Protein AF-A0ABD6BCU8-F1 (afdb_monomer)

Foldseek 3Di:
DDDDDDDPPDPDDDDDDPDDDDDDDAQPVVCCVVVVDPQDQEEEADDPQCQLVNLVSCLVSVVNHVYYHYDDPQVNVVVVPGHPVSNVVSD

O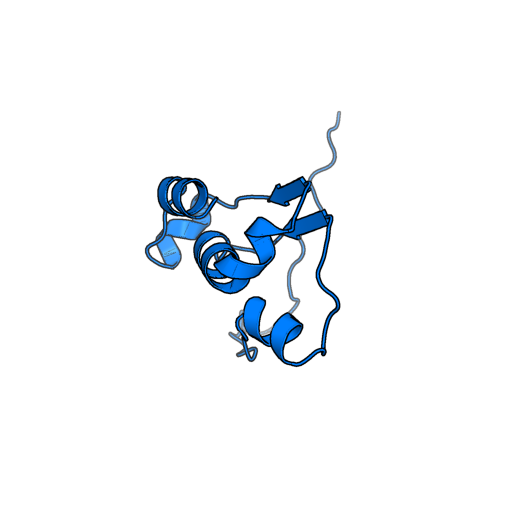rganism: NCBI:txid1198296

InterPro domains:
  IPR006342 Methyltransferase FkbM [PF05050] (15-87)
  IPR029063 S-adenosyl-L-methionine-dependent methyltransferase superfamily [G3DSA:3.40.50.150] (1-90)
  IPR029063 S-adenosyl-L-methionine-dependent methyltransferase superfamily [SSF53335] (4-80)

Radius of gyration: 15.6 Å; Cα contacts (8 Å, |Δi|>4): 88; chains: 1; bounding box: 30×33×44 Å

Structure (mmCIF, N/CA/C/O backbone):
data_AF-A0ABD6BCU8-F1
#
_entry.id   AF-A0ABD6BCU8-F1
#
loop_
_atom_site.group_PDB
_atom_site.id
_atom_site.type_symbol
_atom_site.label_atom_id
_atom_site.label_alt_id
_atom_site.label_comp_id
_atom_site.label_asym_id
_atom_site.label_entity_id
_atom_site.label_seq_id
_atom_site.pdbx_PDB_ins_code
_atom_site.Cartn_x
_atom_site.Cartn_y
_atom_site.Cartn_z
_atom_site.occupancy
_atom_site.B_iso_or_equiv
_atom_site.auth_seq_id
_atom_site.auth_comp_id
_atom_site.auth_asym_id
_atom_site.auth_atom_id
_atom_site.pdbx_PDB_model_num
ATOM 1 N N . MET A 1 1 ? -19.769 -5.395 -30.196 1.00 41.84 1 MET A N 1
ATOM 2 C CA . MET A 1 1 ? -18.341 -5.110 -29.973 1.00 41.84 1 MET A CA 1
ATOM 3 C C . MET A 1 1 ? -18.253 -4.295 -28.696 1.00 41.84 1 MET A C 1
ATOM 5 O O . MET A 1 1 ? -18.750 -3.181 -28.700 1.00 41.84 1 MET A O 1
ATOM 9 N N . ALA A 1 2 ? -17.798 -4.922 -27.612 1.00 47.66 2 ALA A N 1
ATOM 10 C CA . ALA A 1 2 ? -17.334 -4.347 -26.340 1.00 47.66 2 ALA A CA 1
ATOM 11 C C . ALA A 1 2 ? -16.814 -5.537 -25.495 1.00 47.66 2 ALA A C 1
ATOM 13 O O . ALA A 1 2 ? -17.315 -6.651 -25.685 1.00 47.66 2 ALA A O 1
ATOM 14 N N . PRO A 1 3 ? -15.807 -5.338 -24.635 1.00 43.19 3 PRO A N 1
ATOM 15 C CA . PRO A 1 3 ? -16.038 -4.611 -23.392 1.00 43.19 3 PRO A CA 1
ATOM 16 C C . PRO A 1 3 ? -15.404 -3.218 -23.393 1.00 43.19 3 PRO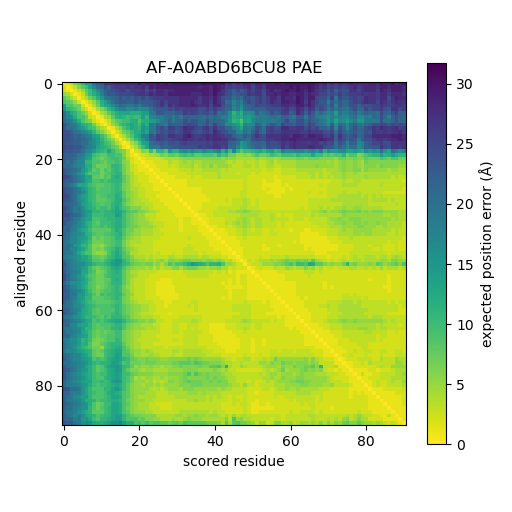 A C 1
ATOM 18 O O . PRO A 1 3 ? -14.544 -2.907 -24.207 1.00 43.19 3 PRO A O 1
ATOM 21 N N . SER A 1 4 ? -15.949 -2.379 -22.520 1.00 60.59 4 SER A N 1
ATOM 22 C CA . SER A 1 4 ? -15.540 -1.015 -22.209 1.00 60.59 4 SER A CA 1
ATOM 23 C C . SER A 1 4 ? -14.155 -1.006 -21.577 1.00 60.59 4 SER A C 1
ATOM 25 O O . SER A 1 4 ? -13.991 -1.533 -20.474 1.00 60.59 4 SER A O 1
ATOM 27 N N . ASP A 1 5 ? -13.196 -0.399 -22.265 1.00 51.47 5 ASP A N 1
ATOM 28 C CA . ASP A 1 5 ? -11.888 -0.103 -21.697 1.00 51.47 5 ASP A CA 1
ATOM 29 C C . ASP A 1 5 ? -12.078 0.867 -20.527 1.00 51.47 5 ASP A C 1
ATOM 31 O O . ASP A 1 5 ? -12.780 1.877 -20.651 1.00 51.47 5 ASP A O 1
ATOM 35 N N . GLY A 1 6 ? -11.515 0.491 -19.377 1.00 47.69 6 GLY A N 1
ATOM 36 C CA . GLY A 1 6 ? -11.471 1.318 -18.180 1.00 47.69 6 GLY A CA 1
ATOM 37 C C . GLY A 1 6 ? -10.952 2.709 -18.520 1.00 47.69 6 GLY A C 1
ATOM 38 O O . GLY A 1 6 ? -10.112 2.885 -19.403 1.00 47.69 6 GLY A O 1
ATOM 39 N N . GLU A 1 7 ? -11.532 3.709 -17.873 1.00 52.31 7 GLU A N 1
ATOM 40 C CA . GLU A 1 7 ? -11.226 5.108 -18.118 1.00 52.31 7 GLU A CA 1
ATOM 41 C C . GLU A 1 7 ? -9.713 5.344 -17.963 1.00 52.31 7 GLU A C 1
ATOM 43 O O . GLU A 1 7 ? -9.145 5.105 -16.903 1.00 52.31 7 GLU A O 1
ATOM 48 N N . ASN A 1 8 ? -9.046 5.811 -19.026 1.00 51.62 8 ASN A N 1
ATOM 49 C CA . ASN A 1 8 ? -7.668 6.301 -18.958 1.00 51.62 8 ASN A CA 1
ATOM 50 C C . ASN A 1 8 ? -7.630 7.505 -18.000 1.00 51.62 8 ASN A C 1
ATOM 52 O O . ASN A 1 8 ? -7.838 8.648 -18.419 1.00 51.62 8 ASN A O 1
ATOM 56 N N . HIS A 1 9 ? -7.377 7.271 -16.712 1.00 52.22 9 HIS A N 1
ATOM 57 C CA . HIS A 1 9 ? -7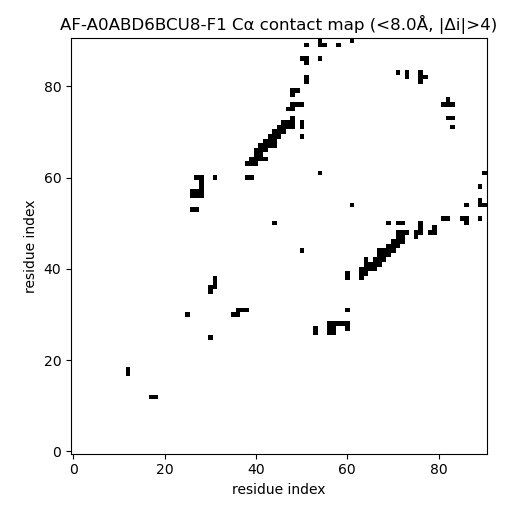.222 8.324 -15.713 1.00 52.22 9 HIS A CA 1
ATOM 58 C C . HIS A 1 9 ? -5.848 8.989 -15.877 1.00 52.22 9 HIS A C 1
ATOM 60 O O . HIS A 1 9 ? -4.900 8.744 -15.142 1.00 52.22 9 HIS A O 1
ATOM 66 N N . THR A 1 10 ? -5.724 9.846 -16.890 1.00 53.91 10 THR A N 1
ATOM 67 C CA . THR A 1 10 ? -4.539 10.688 -17.080 1.00 53.91 10 THR A CA 1
ATOM 68 C C . THR A 1 10 ? -4.654 11.933 -16.207 1.00 53.91 10 THR A C 1
ATOM 70 O O . THR A 1 10 ? -5.591 12.719 -16.356 1.00 53.91 10 THR A O 1
ATOM 73 N N . LEU A 1 11 ? -3.671 12.161 -15.333 1.00 58.72 11 LEU A N 1
ATOM 74 C CA . LEU A 1 11 ? -3.450 13.481 -14.743 1.00 58.72 11 LEU A CA 1
ATOM 75 C C . LEU A 1 11 ? -3.033 14.426 -15.879 1.00 58.72 11 LEU A C 1
ATOM 77 O O . LEU A 1 11 ? -1.887 14.408 -16.319 1.00 58.72 11 LEU A O 1
ATOM 81 N N . THR A 1 12 ? -3.964 15.216 -16.418 1.00 54.38 12 THR A N 1
ATOM 82 C CA . THR A 1 12 ? -3.651 16.157 -17.501 1.00 54.38 12 THR A CA 1
ATOM 83 C C . THR A 1 12 ? -2.799 17.309 -16.963 1.00 54.38 12 THR A C 1
ATOM 85 O O . THR A 1 12 ? -3.328 18.288 -16.435 1.00 54.38 12 THR A O 1
ATOM 88 N N . GLY A 1 13 ? -1.477 17.189 -17.096 1.00 52.34 13 GLY A N 1
ATOM 89 C CA . GLY A 1 13 ? -0.562 18.329 -17.118 1.00 52.34 13 GLY A CA 1
ATOM 90 C C . GLY A 1 13 ? -0.762 19.121 -18.414 1.00 52.34 13 GLY A C 1
ATOM 91 O O . GLY A 1 13 ? -1.046 18.536 -19.457 1.00 52.34 13 GLY A O 1
ATOM 92 N N . GLY A 1 14 ? -0.698 20.452 -18.344 1.00 51.53 14 GLY A N 1
ATOM 93 C CA . GLY A 1 14 ? -0.893 21.340 -19.497 1.00 51.53 14 GLY A CA 1
ATOM 94 C C . GLY A 1 14 ? 0.023 21.025 -20.691 1.00 51.53 14 GLY A C 1
ATOM 95 O O . GLY A 1 14 ? 1.054 20.379 -20.554 1.00 51.53 14 GLY A O 1
ATOM 96 N N . THR A 1 15 ? -0.377 21.508 -21.867 1.00 54.06 15 THR A N 1
ATOM 97 C CA . THR A 1 15 ? -0.036 21.021 -23.219 1.00 54.06 15 THR A CA 1
ATOM 98 C C . THR A 1 15 ? 1.427 21.050 -23.691 1.00 54.06 15 THR A C 1
ATOM 100 O O . THR A 1 15 ? 1.632 20.788 -24.869 1.00 54.06 15 THR A O 1
ATOM 103 N N . ASP A 1 16 ? 2.438 21.304 -22.855 1.00 55.59 16 ASP A N 1
ATOM 104 C CA . ASP A 1 16 ? 3.807 21.558 -23.356 1.00 55.59 16 ASP A CA 1
ATOM 105 C C . ASP A 1 16 ? 4.961 20.773 -22.689 1.00 55.59 16 ASP A C 1
ATOM 107 O O . ASP A 1 16 ? 6.114 20.982 -23.054 1.00 55.59 16 ASP A O 1
ATOM 111 N N . ASP A 1 17 ? 4.694 19.827 -21.782 1.00 57.12 17 ASP A N 1
ATOM 112 C CA . ASP A 1 17 ? 5.677 18.850 -21.262 1.00 57.12 17 ASP A CA 1
ATOM 113 C C . ASP A 1 17 ? 4.900 17.763 -20.489 1.00 57.12 17 ASP A C 1
ATOM 115 O O . ASP A 1 17 ? 3.988 18.137 -19.742 1.00 57.12 17 ASP A O 1
ATOM 119 N N . PRO A 1 18 ? 5.188 16.445 -20.581 1.00 56.91 18 PRO A N 1
ATOM 120 C CA . PRO A 1 18 ? 4.754 15.492 -19.556 1.00 56.91 18 PRO A CA 1
ATOM 121 C C . PRO A 1 18 ? 5.522 15.783 -18.255 1.00 56.91 18 PRO A C 1
ATOM 123 O O . PRO A 1 18 ? 6.404 15.039 -17.836 1.00 56.91 18 PRO A O 1
ATOM 126 N N . GLY A 1 19 ? 5.232 16.932 -17.647 1.00 67.50 19 GLY A N 1
ATOM 127 C CA . GLY A 1 19 ? 5.906 17.409 -16.456 1.00 67.50 19 GLY A CA 1
ATOM 128 C C . GLY A 1 19 ? 5.656 16.461 -15.291 1.00 67.50 19 GLY A C 1
ATOM 129 O O . GLY A 1 19 ? 4.544 15.971 -15.087 1.00 67.50 19 GLY A O 1
ATOM 130 N N . THR A 1 20 ? 6.693 16.212 -14.502 1.00 75.25 20 THR A N 1
ATOM 131 C CA . THR A 1 20 ? 6.547 15.512 -13.229 1.00 75.25 20 THR A CA 1
ATOM 132 C C . THR A 1 20 ? 5.990 16.469 -12.178 1.00 75.25 20 THR A C 1
ATOM 134 O O . THR A 1 20 ? 6.284 17.666 -12.167 1.00 75.25 20 THR A O 1
ATOM 137 N N . THR A 1 21 ? 5.167 15.942 -11.276 1.00 81.88 21 THR A N 1
ATOM 138 C CA . THR A 1 21 ? 4.701 16.663 -10.089 1.00 81.88 21 THR A CA 1
ATOM 139 C C . THR A 1 21 ? 5.039 15.855 -8.846 1.00 81.88 21 THR A C 1
ATOM 141 O O . THR A 1 21 ? 5.065 14.626 -8.884 1.00 81.88 21 THR A O 1
ATOM 144 N N . THR A 1 22 ? 5.301 16.541 -7.738 1.00 85.88 22 THR A N 1
ATOM 145 C CA . THR A 1 22 ? 5.573 15.898 -6.451 1.00 85.88 22 THR A CA 1
ATOM 146 C C . THR A 1 22 ? 4.323 15.960 -5.589 1.00 85.88 22 THR A C 1
ATOM 148 O O . THR A 1 22 ? 3.830 17.046 -5.283 1.00 85.88 22 THR A O 1
ATOM 151 N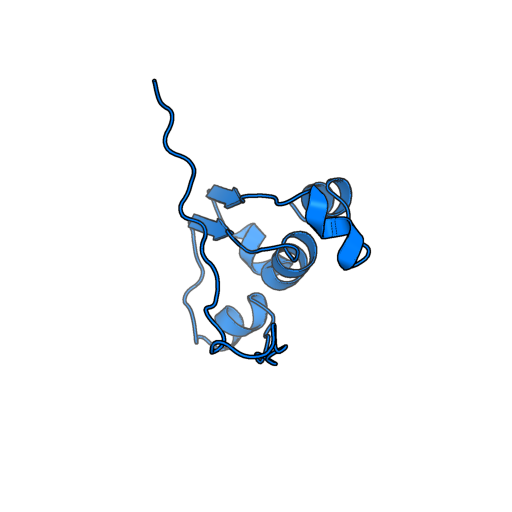 N . ALA A 1 23 ? 3.844 14.801 -5.143 1.00 85.00 23 ALA A N 1
ATOM 152 C CA . ALA A 1 23 ? 2.770 14.692 -4.165 1.00 85.00 23 ALA A CA 1
ATOM 153 C C . ALA A 1 23 ? 3.330 14.201 -2.818 1.00 85.00 23 ALA A C 1
ATOM 155 O O . ALA A 1 23 ? 4.147 13.278 -2.794 1.00 85.00 23 ALA A O 1
ATOM 156 N N . PRO A 1 24 ? 2.926 14.795 -1.682 1.00 90.31 24 PRO A N 1
ATOM 157 C CA . PRO A 1 24 ? 3.302 14.272 -0.378 1.00 90.31 24 PRO A CA 1
ATOM 158 C C . PRO A 1 24 ? 2.618 12.921 -0.135 1.00 90.31 24 PRO A C 1
ATOM 160 O O . PRO A 1 24 ? 1.399 12.809 -0.239 1.00 90.31 24 PRO A O 1
ATOM 163 N N . VAL A 1 25 ? 3.405 11.923 0.257 1.00 90.44 25 VAL A N 1
ATOM 164 C CA . VAL A 1 25 ? 2.938 10.578 0.618 1.00 90.44 25 VAL A CA 1
ATOM 165 C C . VAL A 1 25 ? 3.043 10.347 2.123 1.00 90.44 25 VAL A C 1
ATOM 167 O O . VAL A 1 25 ? 3.908 10.905 2.805 1.00 90.44 25 VAL A O 1
ATOM 170 N N . LYS A 1 26 ? 2.135 9.531 2.659 1.00 92.94 26 LYS A N 1
ATOM 171 C CA . LYS A 1 26 ? 2.097 9.114 4.066 1.00 92.94 26 LYS A CA 1
ATOM 172 C C . LYS A 1 26 ? 1.794 7.622 4.127 1.00 92.94 26 LYS A C 1
ATOM 174 O O . LYS A 1 26 ? 1.057 7.127 3.288 1.00 92.94 26 LYS A O 1
ATOM 179 N N . ARG A 1 27 ? 2.307 6.933 5.151 1.00 95.75 27 ARG A N 1
ATOM 180 C CA . ARG A 1 27 ? 1.887 5.553 5.437 1.00 95.75 27 ARG A CA 1
ATOM 181 C C . ARG A 1 27 ? 0.422 5.539 5.861 1.00 95.75 27 ARG A C 1
ATOM 183 O O . ARG A 1 27 ? 0.025 6.384 6.668 1.00 95.75 27 ARG A O 1
ATOM 190 N N . GLY A 1 28 ? -0.331 4.563 5.369 1.00 94.00 28 GLY A N 1
ATOM 191 C CA . GLY A 1 28 ? -1.731 4.374 5.728 1.00 94.00 28 GLY A CA 1
ATOM 192 C C . GLY A 1 28 ? -1.933 4.124 7.224 1.00 94.00 28 GLY A C 1
ATOM 193 O O . GLY A 1 28 ? -2.792 4.768 7.823 1.00 94.00 28 GLY A O 1
ATOM 194 N N . ASP A 1 29 ? -1.072 3.317 7.857 1.00 96.12 29 ASP A N 1
ATOM 195 C CA . ASP A 1 29 ? -1.110 3.065 9.309 1.00 96.12 29 ASP A CA 1
ATOM 196 C C . ASP A 1 29 ? -1.116 4.381 10.118 1.00 96.12 29 ASP A C 1
ATOM 198 O O . ASP A 1 29 ? -1.914 4.563 11.036 1.00 96.12 29 ASP A O 1
ATOM 202 N N . ASN A 1 30 ? -0.313 5.374 9.706 1.00 96.69 30 ASN A N 1
ATOM 203 C CA . ASN A 1 30 ? -0.235 6.667 10.394 1.00 96.69 30 ASN A CA 1
ATOM 204 C C . ASN A 1 30 ? -1.552 7.463 10.313 1.00 96.69 30 ASN A C 1
ATOM 206 O O . ASN A 1 30 ? -1.827 8.296 11.181 1.00 96.69 30 ASN A O 1
ATOM 210 N N . LEU A 1 31 ? -2.356 7.268 9.261 1.00 94.38 31 LEU A N 1
ATOM 211 C CA . LEU A 1 31 ? -3.658 7.928 9.119 1.00 94.38 31 LEU A CA 1
ATOM 212 C C . LEU A 1 31 ? -4.675 7.365 10.118 1.00 94.38 31 LEU A C 1
ATOM 214 O O . LEU A 1 31 ? -5.497 8.127 10.630 1.00 94.38 31 LEU A O 1
ATOM 218 N N . ILE A 1 32 ? -4.579 6.072 10.433 1.00 93.81 32 ILE A N 1
ATOM 219 C CA . ILE A 1 32 ? -5.420 5.417 11.439 1.00 93.81 32 ILE A CA 1
ATOM 220 C C . ILE A 1 32 ? -4.948 5.775 12.848 1.00 93.81 32 ILE A C 1
ATOM 222 O O . ILE A 1 32 ? -5.743 6.248 13.658 1.00 93.81 32 ILE A O 1
ATOM 226 N N . ASP A 1 33 ? -3.645 5.659 13.117 1.00 94.56 33 ASP A N 1
ATOM 227 C CA . ASP A 1 33 ? -3.060 5.938 14.437 1.00 94.56 33 ASP A CA 1
ATOM 228 C C . ASP A 1 33 ? -3.285 7.386 14.889 1.00 94.56 33 ASP A C 1
ATOM 230 O O . ASP A 1 33 ? -3.505 7.665 16.069 1.00 94.56 33 ASP A O 1
ATOM 234 N N . SER A 1 34 ? -3.255 8.330 13.945 1.00 95.62 34 SER A N 1
ATOM 235 C CA . SER A 1 34 ? -3.545 9.740 14.227 1.00 95.62 34 SER A CA 1
ATOM 236 C C . SER A 1 34 ? -5.036 10.041 14.416 1.00 95.62 34 SER A C 1
ATOM 238 O O . SER A 1 34 ? -5.386 11.173 14.752 1.00 95.62 34 SER A O 1
ATOM 240 N N . GLY A 1 35 ? -5.920 9.065 14.186 1.00 94.19 35 GLY A N 1
ATOM 241 C CA . GLY A 1 35 ? -7.370 9.247 14.181 1.00 94.19 35 GLY A CA 1
ATOM 242 C C . GLY A 1 35 ? -7.883 10.083 13.006 1.00 94.19 35 GLY A C 1
ATOM 243 O O . GLY A 1 35 ? -9.037 10.512 13.024 1.00 94.19 35 GLY A O 1
ATOM 244 N N . ALA A 1 36 ? -7.046 10.344 11.996 1.00 95.06 36 ALA A N 1
ATOM 245 C CA . ALA A 1 36 ? -7.441 11.091 10.804 1.00 95.06 36 ALA A CA 1
ATOM 246 C C . ALA A 1 36 ? -8.422 10.292 9.934 1.00 95.06 36 ALA A C 1
ATOM 248 O O . ALA A 1 36 ? -9.265 10.878 9.255 1.00 95.06 36 ALA A O 1
ATOM 249 N N . VAL A 1 37 ? -8.316 8.962 9.970 1.00 92.94 37 VAL A N 1
ATOM 250 C CA . VAL A 1 37 ? -9.221 8.020 9.313 1.00 92.94 37 VAL A CA 1
ATOM 251 C C . VAL A 1 37 ? -9.594 6.921 10.313 1.00 92.94 37 VAL A C 1
ATOM 253 O O . VAL A 1 37 ? -8.775 6.498 11.123 1.00 92.94 37 VAL A O 1
ATOM 256 N N . SER A 1 38 ? -10.852 6.480 10.295 1.00 94.25 38 SER A N 1
ATOM 257 C CA . SER A 1 38 ? -11.317 5.354 11.113 1.00 94.25 38 SER A CA 1
ATOM 258 C C . SER A 1 38 ? -10.788 4.024 10.584 1.00 94.25 38 SER A C 1
ATOM 260 O O . SER A 1 38 ? -10.688 3.859 9.370 1.00 94.25 38 SER A O 1
ATOM 262 N N . ASP A 1 39 ? -10.571 3.055 11.470 1.00 94.69 39 ASP A N 1
ATOM 263 C CA . ASP A 1 39 ? -10.128 1.708 11.096 1.00 94.69 39 ASP A CA 1
ATOM 264 C C . ASP A 1 39 ? -11.099 1.036 10.091 1.00 94.69 39 ASP A C 1
ATOM 266 O O . ASP A 1 39 ? -12.292 0.880 10.395 1.00 94.69 39 ASP A O 1
ATOM 270 N N . PRO A 1 40 ? -10.649 0.699 8.867 1.00 94.94 40 PRO A N 1
ATOM 271 C CA . PRO A 1 40 ? -11.513 0.170 7.822 1.00 94.94 40 PRO A CA 1
ATOM 272 C C . PRO A 1 40 ? -11.772 -1.332 7.980 1.00 94.94 40 PRO A C 1
ATOM 274 O O . PRO A 1 40 ? -10.883 -2.124 8.265 1.00 94.94 40 PRO A O 1
ATOM 277 N N . THR A 1 41 ? -12.998 -1.758 7.667 1.00 95.69 41 THR A N 1
ATOM 278 C CA . THR A 1 41 ? -13.342 -3.193 7.561 1.00 95.69 41 THR A CA 1
ATOM 279 C C . THR A 1 41 ? -13.351 -3.707 6.117 1.00 95.69 41 THR A C 1
ATOM 281 O O . THR A 1 41 ? -13.389 -4.919 5.894 1.00 95.69 41 THR A O 1
ATOM 284 N N . VAL A 1 42 ? -13.322 -2.800 5.134 1.00 96.50 42 VAL A N 1
ATOM 285 C CA . VAL A 1 42 ? -13.253 -3.075 3.692 1.00 96.50 42 VAL A CA 1
ATOM 286 C C . VAL A 1 42 ? -12.281 -2.077 3.062 1.00 96.50 42 VAL A C 1
ATOM 288 O O . VAL A 1 42 ? -12.361 -0.889 3.369 1.00 96.50 42 VAL A O 1
ATOM 291 N N . LEU A 1 43 ? -11.400 -2.549 2.179 1.00 95.50 43 LEU A N 1
ATOM 292 C CA . LEU A 1 43 ? -10.360 -1.749 1.526 1.00 95.50 43 LEU A CA 1
ATOM 293 C C . LEU A 1 43 ? -10.440 -1.882 -0.005 1.00 95.50 43 LEU A C 1
ATOM 295 O O . LEU A 1 43 ? -10.664 -2.977 -0.523 1.00 95.50 43 LEU A O 1
ATOM 299 N N . LYS A 1 44 ? -10.242 -0.776 -0.732 1.00 96.06 44 LYS A N 1
ATOM 300 C CA . LYS A 1 44 ? -9.992 -0.770 -2.182 1.00 96.06 44 LYS A CA 1
ATOM 301 C C . LYS A 1 44 ? -8.645 -0.091 -2.433 1.00 96.06 44 LYS A C 1
ATOM 303 O O . LYS A 1 44 ? -8.464 1.032 -1.973 1.00 96.06 44 LYS A O 1
ATOM 308 N N . ILE A 1 45 ? -7.753 -0.752 -3.165 1.00 94.62 45 ILE A N 1
ATOM 309 C CA . ILE A 1 45 ? -6.498 -0.190 -3.677 1.00 94.62 45 ILE A CA 1
ATOM 310 C C . ILE A 1 45 ? -6.562 -0.239 -5.201 1.00 94.62 45 ILE A C 1
ATOM 312 O O . ILE A 1 45 ? -6.829 -1.287 -5.787 1.00 94.62 45 ILE A O 1
ATOM 316 N N . ASP A 1 46 ? -6.367 0.922 -5.806 1.00 93.25 46 ASP A N 1
ATOM 317 C CA . ASP A 1 46 ? -6.423 1.171 -7.242 1.00 93.25 46 ASP A CA 1
ATOM 318 C C . ASP A 1 46 ? -5.487 2.357 -7.493 1.00 93.25 46 ASP A C 1
ATOM 320 O O . ASP A 1 46 ? -5.874 3.524 -7.397 1.00 93.25 46 ASP A O 1
ATOM 324 N N . ILE A 1 47 ? -4.198 2.030 -7.571 1.00 89.25 47 ILE A N 1
ATOM 325 C CA . ILE A 1 47 ? -3.090 2.971 -7.718 1.00 89.25 47 ILE A CA 1
ATOM 326 C C . ILE A 1 47 ? -2.163 2.453 -8.806 1.00 89.25 47 ILE A C 1
ATOM 328 O O . ILE A 1 47 ? -2.041 1.248 -9.000 1.00 89.25 47 ILE A O 1
ATOM 332 N N . GLU A 1 48 ? -1.465 3.361 -9.472 1.00 85.25 48 GLU A N 1
ATOM 333 C CA . GLU A 1 48 ? -0.502 3.001 -10.504 1.00 85.25 48 GLU A CA 1
ATOM 334 C C . GLU A 1 48 ? 0.870 2.740 -9.873 1.00 85.25 48 GLU A C 1
ATOM 336 O O . GLU A 1 48 ? 1.498 3.660 -9.344 1.00 85.25 48 GLU A O 1
ATOM 341 N N . ALA A 1 49 ? 1.349 1.496 -9.972 1.00 76.38 49 ALA A N 1
ATOM 342 C CA . ALA A 1 49 ? 2.751 1.117 -9.762 1.00 76.38 49 ALA A CA 1
ATOM 343 C C . ALA A 1 49 ? 3.308 1.215 -8.326 1.00 76.38 49 ALA A C 1
ATOM 345 O O . ALA A 1 49 ? 4.524 1.283 -8.164 1.00 76.38 49 ALA A O 1
ATOM 346 N N . GLY A 1 50 ? 2.467 1.215 -7.287 1.00 87.81 50 GLY A N 1
ATOM 347 C CA . GLY A 1 50 ? 2.872 1.380 -5.877 1.00 87.81 50 GLY A CA 1
ATOM 348 C C . GLY A 1 50 ? 2.255 0.373 -4.904 1.00 87.81 50 GLY A C 1
ATOM 349 O O . GLY A 1 50 ? 2.329 0.555 -3.692 1.00 87.81 50 GLY A O 1
ATOM 350 N N . GLU A 1 51 ? 1.617 -0.681 -5.406 1.00 93.94 51 GLU A N 1
ATOM 351 C CA . GLU A 1 51 ? 0.725 -1.554 -4.638 1.00 93.94 51 GLU A CA 1
ATOM 352 C C . GLU A 1 51 ? 1.442 -2.277 -3.492 1.00 93.94 51 GLU A C 1
ATOM 354 O O . GLU A 1 51 ? 0.908 -2.362 -2.389 1.00 93.94 51 GLU A O 1
ATOM 359 N N . ALA A 1 52 ? 2.669 -2.761 -3.715 1.00 92.94 52 ALA A N 1
ATOM 360 C CA . ALA A 1 52 ? 3.453 -3.411 -2.661 1.00 92.94 52 ALA A CA 1
ATOM 361 C C . ALA A 1 52 ? 3.846 -2.427 -1.541 1.00 92.94 52 ALA A C 1
ATOM 363 O O . ALA A 1 52 ? 3.782 -2.774 -0.362 1.00 92.94 52 ALA A O 1
ATOM 364 N N . ASP A 1 53 ? 4.210 -1.192 -1.899 1.00 94.06 53 ASP A N 1
ATOM 365 C CA . ASP A 1 53 ? 4.560 -0.148 -0.931 1.00 94.06 53 ASP A CA 1
ATOM 366 C C . ASP A 1 53 ? 3.333 0.302 -0.124 1.00 94.06 53 ASP A C 1
ATOM 368 O O . ASP A 1 53 ? 3.4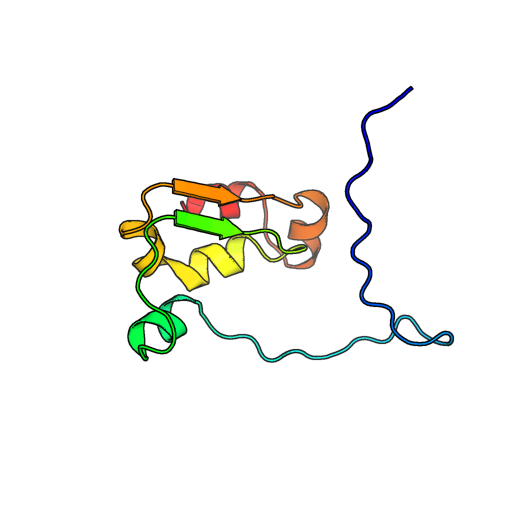34 0.518 1.087 1.00 94.06 53 ASP A O 1
ATOM 372 N N . GLU A 1 54 ? 2.171 0.398 -0.773 1.00 94.56 54 GLU A N 1
ATOM 373 C CA . GLU A 1 54 ? 0.894 0.722 -0.131 1.00 94.56 54 G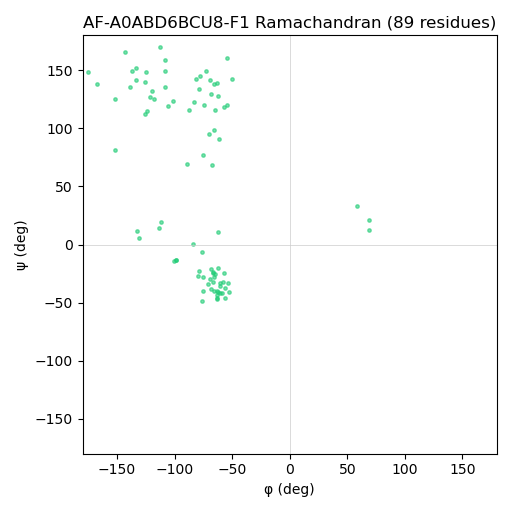LU A CA 1
ATOM 374 C C . GLU A 1 54 ? 0.491 -0.360 0.882 1.00 94.56 54 GLU A C 1
ATOM 376 O O . GLU A 1 54 ? 0.165 -0.043 2.028 1.00 94.56 54 GLU A O 1
ATOM 381 N N . LEU A 1 55 ? 0.588 -1.642 0.505 1.00 95.56 55 LEU A N 1
ATOM 382 C CA . LEU A 1 55 ? 0.308 -2.765 1.405 1.00 95.56 55 LEU A CA 1
ATOM 383 C C . LEU A 1 55 ? 1.269 -2.804 2.595 1.00 95.56 55 LEU A C 1
ATOM 385 O O . LEU A 1 55 ? 0.831 -2.957 3.736 1.00 95.56 55 LEU A O 1
ATOM 389 N N . ASP A 1 56 ? 2.566 -2.588 2.361 1.00 95.69 56 ASP A N 1
ATOM 390 C CA . ASP A 1 56 ? 3.537 -2.457 3.447 1.00 95.69 56 ASP A CA 1
ATOM 391 C C . ASP A 1 56 ? 3.158 -1.287 4.370 1.00 95.69 56 ASP A C 1
ATOM 393 O O . ASP A 1 56 ? 3.231 -1.407 5.598 1.00 95.69 56 ASP A O 1
ATOM 397 N N . GLY A 1 57 ? 2.722 -0.165 3.790 1.00 95.81 57 GLY A N 1
ATOM 398 C CA . GLY A 1 57 ? 2.234 1.043 4.457 1.00 95.81 57 GLY A CA 1
ATOM 399 C C . GLY A 1 57 ? 0.977 0.873 5.315 1.00 95.81 57 GLY A C 1
ATOM 400 O O . GLY A 1 57 ? 0.745 1.720 6.183 1.00 95.81 57 GLY A O 1
ATOM 401 N N . LEU A 1 58 ? 0.210 -0.194 5.082 1.00 95.88 58 LEU A N 1
ATOM 402 C CA . LEU A 1 58 ? -1.060 -0.537 5.733 1.00 95.88 58 LEU A CA 1
ATOM 403 C C . LEU A 1 58 ? -0.969 -1.813 6.590 1.00 95.88 58 LEU A C 1
ATOM 405 O O . LEU A 1 58 ? -1.987 -2.401 6.952 1.00 95.88 58 LEU A O 1
ATOM 409 N N . LYS A 1 59 ? 0.241 -2.294 6.888 1.00 94.62 59 LYS A N 1
ATOM 410 C CA . LYS A 1 59 ? 0.460 -3.636 7.441 1.00 94.62 59 LYS A CA 1
ATOM 411 C C . LYS A 1 59 ? -0.294 -3.920 8.741 1.00 94.62 59 LYS A C 1
ATOM 413 O O . LYS A 1 59 ? -0.730 -5.055 8.934 1.00 94.62 59 LYS A O 1
ATOM 418 N N . SER A 1 60 ? -0.435 -2.945 9.644 1.00 92.88 60 SER A N 1
ATOM 419 C CA . SER A 1 60 ? -1.225 -3.158 10.867 1.00 92.88 60 SER A CA 1
ATOM 420 C C . SER A 1 60 ? -2.723 -3.123 10.567 1.00 92.88 60 SER A C 1
ATOM 422 O O . SER A 1 60 ? -3.468 -3.965 11.065 1.00 92.88 60 SER A O 1
ATOM 424 N N . VAL A 1 61 ? -3.151 -2.213 9.693 1.00 92.62 61 VAL A N 1
ATOM 425 C CA . VAL A 1 61 ? -4.550 -2.038 9.282 1.00 92.62 61 VAL A CA 1
ATOM 426 C C . VAL A 1 61 ? -5.099 -3.264 8.555 1.00 92.62 61 VAL A C 1
ATOM 428 O O . VAL A 1 61 ? -6.229 -3.683 8.807 1.00 92.62 61 VAL A O 1
ATOM 431 N N . LEU A 1 62 ? -4.297 -3.893 7.692 1.00 94.00 62 LEU A N 1
ATOM 432 C CA . LEU A 1 62 ? -4.698 -5.078 6.927 1.00 94.00 62 LEU A CA 1
ATOM 433 C C . LEU A 1 62 ? -5.167 -6.238 7.821 1.00 94.00 62 LEU A C 1
ATOM 435 O O . LEU A 1 62 ? -5.993 -7.034 7.385 1.00 94.00 62 LEU A O 1
ATOM 439 N N . GLN A 1 63 ? -4.724 -6.304 9.082 1.00 92.56 63 GLN A N 1
ATOM 440 C CA . GLN A 1 63 ? -5.174 -7.326 10.036 1.00 92.56 63 GLN A CA 1
ATOM 441 C C . GLN A 1 63 ? -6.657 -7.193 10.421 1.00 92.56 63 GLN A C 1
ATOM 443 O O . GLN A 1 63 ? -7.281 -8.185 10.800 1.00 92.56 63 GLN A O 1
ATOM 448 N N . ASN A 1 64 ? -7.225 -5.989 10.311 1.00 92.19 64 ASN A N 1
ATOM 449 C CA . ASN A 1 64 ? -8.620 -5.691 10.651 1.00 92.19 64 ASN A CA 1
ATOM 450 C C . ASN A 1 64 ? -9.536 -5.661 9.416 1.00 92.19 64 ASN A C 1
ATOM 452 O O . ASN A 1 64 ? -10.767 -5.697 9.533 1.00 92.19 64 ASN A O 1
ATOM 456 N N . VAL A 1 65 ? -8.948 -5.633 8.218 1.00 95.44 65 VAL A N 1
ATOM 457 C CA . VAL A 1 65 ? -9.677 -5.629 6.952 1.00 95.44 65 VAL A CA 1
ATOM 458 C C . VAL A 1 65 ? -10.239 -7.023 6.678 1.00 95.44 65 VAL A C 1
ATOM 460 O O . VAL A 1 65 ? -9.520 -8.002 6.512 1.00 95.44 65 VAL A O 1
ATOM 463 N N . ARG A 1 66 ? -11.566 -7.120 6.565 1.00 96.50 66 ARG A N 1
ATOM 464 C CA . ARG A 1 66 ? -12.255 -8.376 6.226 1.00 96.50 66 ARG A CA 1
ATOM 465 C C . ARG A 1 66 ? -12.221 -8.675 4.727 1.00 96.50 66 ARG A C 1
ATOM 467 O O . ARG A 1 66 ? -12.378 -9.827 4.328 1.00 96.50 66 ARG A O 1
ATOM 474 N N . LEU A 1 67 ? -12.121 -7.637 3.897 1.00 95.94 67 LEU A N 1
ATOM 475 C CA . LEU A 1 67 ? -12.158 -7.750 2.442 1.00 95.94 67 LEU A CA 1
ATOM 476 C C . LEU A 1 67 ? -11.360 -6.619 1.794 1.00 95.94 67 LEU A C 1
ATOM 478 O O . LEU A 1 67 ? -11.665 -5.450 2.024 1.00 95.94 67 LEU A O 1
ATOM 482 N N . ALA A 1 68 ? -10.398 -6.978 0.949 1.00 95.06 68 ALA A N 1
ATOM 483 C CA . ALA A 1 68 ? -9.634 -6.041 0.138 1.00 95.06 68 ALA A CA 1
ATOM 484 C C . ALA A 1 68 ? -9.833 -6.343 -1.355 1.00 95.06 68 ALA A C 1
ATOM 486 O O . ALA A 1 68 ? -9.717 -7.494 -1.774 1.00 95.06 68 ALA A O 1
ATOM 487 N N . TYR A 1 69 ? -10.126 -5.311 -2.147 1.00 96.00 69 TYR A N 1
ATOM 488 C CA . TYR A 1 69 ? -10.043 -5.351 -3.608 1.00 96.00 69 TYR A CA 1
ATOM 489 C C . TYR A 1 69 ? -8.807 -4.569 -4.034 1.00 96.00 69 TYR A C 1
ATOM 491 O O . TYR A 1 69 ? -8.710 -3.381 -3.738 1.00 96.00 69 TYR A O 1
ATOM 499 N N . ILE A 1 70 ? -7.868 -5.240 -4.693 1.00 94.00 70 ILE A N 1
ATOM 500 C CA . ILE A 1 70 ? -6.579 -4.664 -5.075 1.00 94.00 70 ILE A CA 1
ATOM 501 C C . ILE A 1 70 ? -6.428 -4.870 -6.577 1.00 94.00 70 ILE A C 1
ATOM 503 O O . ILE A 1 70 ? -6.332 -6.010 -7.037 1.00 94.00 70 ILE A O 1
ATOM 507 N N . GLU A 1 71 ? -6.456 -3.778 -7.332 1.00 93.94 71 GLU A N 1
ATOM 508 C CA . GLU A 1 71 ? -6.006 -3.781 -8.720 1.00 93.94 71 GLU A CA 1
ATOM 509 C C . GLU A 1 71 ? -4.481 -3.729 -8.737 1.00 93.94 71 GLU A C 1
ATOM 511 O O . GLU A 1 71 ? -3.885 -2.990 -7.959 1.00 93.94 71 GLU A O 1
ATOM 516 N N . VAL A 1 72 ? -3.856 -4.570 -9.561 1.00 91.38 72 VAL A N 1
ATOM 517 C CA . VAL A 1 72 ? -2.399 -4.710 -9.590 1.00 91.38 72 VAL A CA 1
ATOM 518 C C . VAL A 1 72 ? -1.886 -4.452 -10.996 1.00 91.38 72 VAL A C 1
ATOM 520 O O . VAL A 1 72 ? -2.101 -5.256 -11.907 1.00 91.38 72 VAL A O 1
ATOM 523 N N . HIS A 1 73 ? -1.122 -3.378 -11.141 1.00 89.25 73 HIS A N 1
ATOM 524 C CA . HIS A 1 73 ? -0.487 -2.964 -12.385 1.00 89.25 73 HIS A CA 1
ATOM 525 C C . HIS A 1 73 ? 0.899 -3.603 -12.509 1.00 89.25 73 HIS A C 1
ATOM 527 O O . HIS A 1 73 ? 1.939 -2.949 -12.429 1.00 89.25 7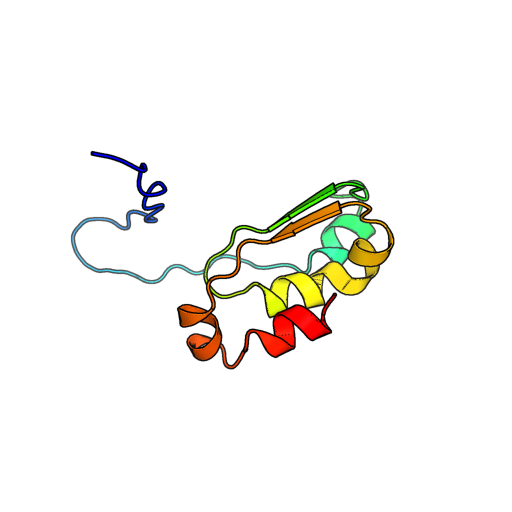3 HIS A O 1
ATOM 533 N N . GLY A 1 74 ? 0.924 -4.927 -12.701 1.00 85.94 74 GLY A N 1
ATOM 534 C CA . GLY A 1 74 ? 2.151 -5.732 -12.662 1.00 85.94 74 GLY A CA 1
ATOM 535 C C . GLY A 1 74 ? 3.274 -5.254 -13.585 1.00 85.94 74 GLY A C 1
ATOM 536 O O . GLY A 1 74 ? 4.447 -5.379 -13.241 1.00 85.94 74 GLY A O 1
ATOM 537 N N . GLN A 1 75 ? 2.918 -4.683 -14.734 1.00 86.88 75 GLN A N 1
ATOM 538 C CA . GLN A 1 75 ? 3.855 -4.138 -15.712 1.00 86.88 75 GLN A CA 1
ATOM 539 C C . GLN A 1 75 ? 4.604 -2.883 -15.233 1.00 86.88 75 GLN A C 1
ATOM 541 O O . GLN A 1 75 ? 5.659 -2.594 -15.784 1.00 86.88 75 GLN A O 1
ATOM 546 N N . HIS A 1 76 ? 4.090 -2.161 -14.232 1.00 86.50 76 HIS A N 1
ATOM 547 C CA . HIS A 1 76 ? 4.719 -0.944 -13.705 1.00 86.50 76 HIS A CA 1
ATOM 548 C C . HIS A 1 76 ? 5.497 -1.192 -12.397 1.00 86.50 76 HIS A C 1
ATOM 550 O O . HIS A 1 76 ? 6.322 -0.376 -12.001 1.00 86.50 76 HIS A O 1
ATOM 556 N N . LEU A 1 77 ? 5.304 -2.340 -11.730 1.00 84.62 77 LEU A N 1
ATOM 557 C CA . LEU A 1 77 ? 5.980 -2.643 -10.456 1.00 84.62 77 LEU A CA 1
ATOM 558 C C . LEU A 1 77 ? 7.512 -2.660 -10.580 1.00 84.62 77 LEU A C 1
ATOM 560 O O . LEU A 1 77 ? 8.222 -2.273 -9.650 1.00 84.62 77 LEU A O 1
ATOM 564 N N . THR A 1 78 ?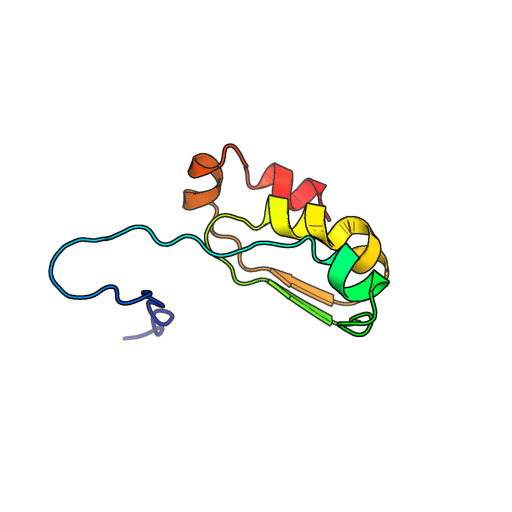 8.040 -3.074 -11.734 1.00 86.75 78 THR A N 1
ATOM 565 C CA . THR A 1 78 ? 9.489 -3.104 -11.972 1.00 86.75 78 THR A CA 1
ATOM 566 C C . THR A 1 78 ? 10.119 -1.717 -11.974 1.00 86.75 78 THR A C 1
ATOM 568 O O . THR A 1 78 ? 11.297 -1.597 -11.635 1.00 86.75 78 THR A O 1
ATOM 571 N N . ASP A 1 79 ? 9.346 -0.676 -12.290 1.00 86.62 79 ASP A N 1
ATOM 572 C CA . ASP A 1 79 ? 9.832 0.706 -12.349 1.00 86.62 79 ASP A CA 1
ATOM 573 C C . ASP A 1 79 ? 10.234 1.218 -10.958 1.00 86.62 79 ASP A C 1
ATOM 575 O O . ASP A 1 79 ? 11.104 2.081 -10.836 1.00 86.62 79 ASP A O 1
ATOM 579 N N . ILE A 1 80 ? 9.672 0.617 -9.902 1.00 85.19 80 ILE A N 1
ATOM 580 C CA . ILE A 1 80 ? 9.990 0.906 -8.499 1.00 85.19 80 ILE A CA 1
ATOM 581 C C . ILE A 1 80 ? 10.714 -0.248 -7.789 1.00 85.19 80 ILE A C 1
ATOM 583 O O . ILE A 1 80 ? 10.757 -0.302 -6.564 1.00 85.19 80 ILE A O 1
ATOM 587 N N . SER A 1 81 ? 11.324 -1.174 -8.539 1.00 92.19 81 SER A N 1
ATOM 588 C CA . SER A 1 81 ? 12.014 -2.352 -7.979 1.00 92.19 81 SER A CA 1
ATOM 589 C C . SER A 1 81 ? 11.117 -3.263 -7.124 1.00 92.19 81 SER A C 1
ATOM 591 O O . SER A 1 81 ? 11.588 -3.886 -6.172 1.00 92.19 81 SER A O 1
ATOM 593 N N . ARG A 1 82 ? 9.831 -3.359 -7.474 1.00 92.81 82 ARG A N 1
ATOM 594 C CA . ARG A 1 82 ? 8.857 -4.283 -6.879 1.00 92.81 82 ARG A CA 1
ATOM 595 C C . ARG A 1 82 ? 8.405 -5.336 -7.891 1.00 92.81 82 ARG A C 1
ATOM 597 O O . ARG A 1 82 ? 8.696 -5.268 -9.086 1.00 92.81 82 ARG A O 1
ATOM 604 N N . SER A 1 83 ? 7.683 -6.333 -7.398 1.00 92.56 83 SER A N 1
ATOM 605 C CA . SER A 1 83 ? 7.153 -7.449 -8.172 1.00 92.56 83 SER A CA 1
ATOM 606 C C . SER A 1 83 ? 5.768 -7.874 -7.688 1.00 92.56 83 SER A C 1
ATOM 608 O O . SER A 1 83 ? 5.331 -7.549 -6.585 1.00 92.56 83 SER A O 1
ATOM 610 N N . ILE A 1 84 ? 5.084 -8.675 -8.506 1.00 91.88 84 ILE A N 1
ATOM 611 C CA . ILE A 1 84 ? 3.824 -9.319 -8.117 1.00 91.88 84 ILE A CA 1
ATOM 612 C C . ILE A 1 84 ? 3.994 -10.192 -6.863 1.00 91.88 84 ILE A C 1
ATOM 614 O O . ILE A 1 84 ? 3.059 -10.332 -6.077 1.00 91.88 84 ILE A O 1
ATOM 618 N N . ASP A 1 85 ? 5.164 -10.798 -6.664 1.00 93.94 85 ASP A N 1
ATOM 619 C CA . ASP A 1 85 ? 5.397 -11.652 -5.500 1.00 93.94 85 ASP A CA 1
ATOM 620 C C . ASP A 1 85 ? 5.594 -10.837 -4.216 1.00 93.94 85 ASP A C 1
ATOM 622 O O . ASP A 1 85 ? 5.187 -11.297 -3.148 1.00 93.94 85 ASP A O 1
ATOM 626 N N . ASP A 1 86 ? 6.098 -9.603 -4.316 1.00 92.06 86 ASP A N 1
ATOM 627 C CA . ASP A 1 86 ? 6.104 -8.666 -3.187 1.00 92.06 86 ASP A CA 1
ATOM 628 C C . ASP A 1 86 ? 4.670 -8.338 -2.758 1.00 92.06 86 ASP A C 1
ATOM 630 O O . ASP A 1 86 ? 4.342 -8.472 -1.584 1.00 92.06 86 ASP A O 1
ATOM 634 N N . VAL A 1 87 ? 3.784 -8.032 -3.717 1.00 90.50 87 VAL A N 1
ATOM 635 C CA . VAL A 1 87 ? 2.355 -7.774 -3.448 1.00 90.50 87 VAL A CA 1
ATOM 636 C C . VAL A 1 87 ? 1.708 -8.956 -2.722 1.00 90.50 87 VAL A C 1
ATOM 638 O O . VAL A 1 87 ? 1.009 -8.771 -1.732 1.00 90.50 87 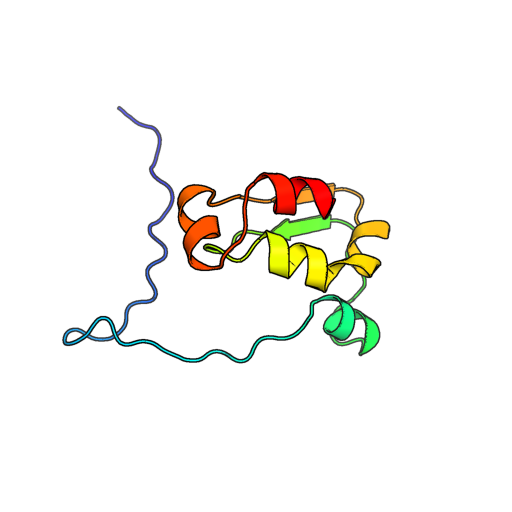VAL A O 1
ATOM 641 N N . LYS A 1 88 ? 1.963 -10.188 -3.180 1.00 91.19 88 LYS A N 1
ATOM 642 C CA . LYS A 1 88 ? 1.420 -11.396 -2.536 1.00 91.19 88 LYS A CA 1
ATOM 643 C C . LYS A 1 88 ? 1.980 -11.639 -1.136 1.00 91.19 88 LYS A C 1
ATOM 645 O O . LYS A 1 88 ? 1.285 -12.231 -0.323 1.00 91.19 88 LYS A O 1
ATOM 650 N N . THR A 1 89 ? 3.230 -11.256 -0.880 1.00 92.31 89 THR A N 1
ATOM 651 C CA . THR A 1 89 ? 3.897 -11.475 0.415 1.00 92.31 89 THR A CA 1
ATOM 652 C C . THR A 1 89 ? 3.461 -10.450 1.466 1.00 92.31 89 THR A C 1
ATOM 654 O O . THR A 1 89 ? 3.567 -10.714 2.664 1.00 92.31 89 THR A O 1
ATOM 657 N N . SER A 1 90 ? 2.966 -9.289 1.031 1.00 86.56 90 SER A N 1
ATOM 658 C CA . SER A 1 90 ? 2.459 -8.227 1.907 1.00 86.56 90 SER A CA 1
ATOM 659 C C . SER A 1 90 ? 0.995 -8.418 2.349 1.00 86.56 90 SER A C 1
ATOM 661 O O . SER A 1 90 ? 0.494 -7.587 3.107 1.00 86.56 90 SER A O 1
ATOM 663 N N . LEU A 1 91 ? 0.327 -9.499 1.920 1.00 82.75 91 LEU A N 1
ATOM 664 C CA . LEU A 1 91 ? -1.019 -9.924 2.345 1.00 82.75 91 LEU A CA 1
ATOM 665 C C . LEU A 1 91 ? -0.950 -11.103 3.326 1.00 82.75 91 LEU A C 1
ATOM 667 O O . LEU A 1 91 ? -1.770 -11.119 4.271 1.00 82.75 91 LEU A O 1
#

Solvent-accessible surface area (backbone atoms only — not comparable to full-atom values): 5920 Å² total; per-residue (Å²): 142,78,84,83,78,73,80,84,85,68,84,82,61,67,99,83,52,97,66,86,81,90,75,94,82,77,51,51,40,58,37,41,76,71,63,77,37,79,87,51,54,62,46,78,46,82,58,86,41,46,62,42,61,52,36,58,28,23,55,74,50,56,77,60,37,78,44,73,48,72,56,78,49,63,89,41,18,57,81,70,79,45,48,68,66,50,40,61,70,53,106

pLDDT: mean 83.69, std 16.4, range [41.84, 96.69]

Nearest PDB structures (foldseek):
  1jq5-assembly1_A  TM=3.287E-01  e=5.113E+00  Geobacillus stearothermophilus
  3hgv-assembly1_B  TM=3.861E-01  e=7.742E+00  Pantoea agglomerans
  5f4h-assembly1_B  TM=3.685E-01  e=7.225E+00  Saccharolobus islandicus L.S.2.15

Secondary structure (DSSP, 8-state):
----PPP-------TT-----------HHHHHHTTSSPPPSEEEE--SS-HHHHHHHTTTGGGT-SEEEE---TTTGGGGT--HHHHHHT-

Sequence (91 aa):
MAPSDGENHTLTGGTDDPGTTTAPVKRGDNLIDSGAVSDPTVLKIDIEAGEADELDGLKSVLQNVRLAYIEVHGQHLTDISRSIDDVKTSL

Mean predicted aligned error: 8.35 Å